Protein AF-A0A921S3H4-F1 (afdb_monomer)

Mean predicted aligned error: 17.16 Å

InterPro domains:
  IPR004827 Basic-leucine zipper domain [PF00170] (20-79)
  IPR004827 Basic-leucine zipper domain [PS00036] (25-39)
  IPR004827 Basic-leucine zipper domain [PS50217] (19-82)
  IPR004827 Basic-leucine zipper domain [SM00338] (17-81)
  IPR045314 G-box binding factor 1-like, bZIP domain, plant [cd14702] (22-73)
  IPR046347 Basic-leucine zipper domain superfamily [SSF57959] (21-75)

Secondary structure (DSSP, 8-state):
-PPP--SHHHHHHHHHHHHHHHHHHHHHHHHHHHHHHHHHHHHHHHHHHHHHHHHHHHHHHHHHHHHHHHHHHHHHHHHHHHHHHHHHHHHHHHHHHHHHHHHHHHHT----PPPPPHHHHHHHSSS----------------------------HHHHHHHSS--TTSSSSS---

Sequence (176 aa):
MVPPAGGQGARGAAVTTDEERRRNRMTSNRLSARKSRMKRQQHVDDLTAENERLRRENEAMRASVGDVLTQSRALEQENRVLAAHARQLCAALLLRNSQLRLLGDVAGVPLDVPGVPDHLVQLYGGVQMPVTPLSPSVTPLSPSPPPPPLQLQLPLEIQLMLLQPDVMDAVGMLEF

Radius of gyration: 44.97 Å; Cα contacts (8 Å, |Δi|>4): 31; chains: 1; bounding box: 101×36×132 Å

Organism: Sorghum bicolor (NCBI:txid4558)

Structure (mmCIF, N/CA/C/O backbone):
data_AF-A0A921S3H4-F1
#
_entry.id   AF-A0A921S3H4-F1
#
loop_
_atom_site.group_PDB
_atom_site.id
_atom_site.type_symbol
_atom_site.label_atom_id
_atom_site.label_alt_id
_atom_site.label_comp_id
_atom_site.label_asym_id
_atom_site.label_entity_id
_atom_site.label_seq_id
_atom_site.pdbx_PDB_ins_code
_atom_site.Cartn_x
_atom_site.Cartn_y
_atom_site.Cartn_z
_atom_site.occupancy
_atom_site.B_iso_or_equiv
_atom_site.auth_seq_id
_atom_site.auth_comp_id
_atom_site.auth_asym_id
_atom_site.auth_atom_id
_atom_site.pdbx_PDB_model_num
ATOM 1 N N . MET A 1 1 ? -73.793 1.830 78.948 1.00 45.62 1 MET A N 1
ATOM 2 C CA . MET A 1 1 ? -73.257 1.753 77.572 1.00 45.62 1 MET A CA 1
ATOM 3 C C . MET A 1 1 ? -71.798 2.188 77.643 1.00 45.62 1 MET A C 1
ATOM 5 O O . MET A 1 1 ? -71.546 3.331 77.992 1.00 45.62 1 MET A O 1
ATOM 9 N N . VAL A 1 2 ? -70.857 1.254 77.492 1.00 49.06 2 VAL A N 1
ATOM 10 C CA . VAL A 1 2 ? -69.404 1.475 77.649 1.00 49.06 2 VAL A CA 1
ATOM 11 C C . VAL A 1 2 ? -68.815 1.829 76.275 1.00 49.06 2 VAL A C 1
ATOM 13 O O . VAL A 1 2 ? -69.175 1.152 75.310 1.00 49.06 2 VAL A O 1
ATOM 16 N N . PRO A 1 3 ? -67.950 2.852 76.131 1.00 54.25 3 PRO A N 1
ATOM 17 C CA . PRO A 1 3 ? -67.295 3.127 74.855 1.00 54.25 3 PRO A CA 1
ATOM 18 C C . PRO A 1 3 ? -66.190 2.086 74.592 1.00 54.25 3 PRO A C 1
ATOM 20 O O . PRO A 1 3 ? -65.483 1.704 75.529 1.00 54.25 3 PRO A O 1
ATOM 23 N N . PRO A 1 4 ? -66.002 1.609 73.347 1.00 50.16 4 PRO A N 1
ATOM 24 C CA . PRO A 1 4 ? -64.954 0.646 73.056 1.00 50.16 4 PRO A CA 1
ATOM 25 C C . PRO A 1 4 ? -63.587 1.339 73.069 1.00 50.16 4 PRO A C 1
ATOM 27 O O . PRO A 1 4 ? -63.282 2.201 72.244 1.00 50.16 4 PRO A O 1
ATOM 30 N N . ALA A 1 5 ? -62.746 0.926 74.014 1.00 55.75 5 ALA A N 1
ATOM 31 C CA . ALA A 1 5 ? -61.309 1.130 73.964 1.00 55.75 5 ALA A CA 1
ATOM 32 C C . ALA A 1 5 ? -60.734 0.228 72.861 1.00 55.75 5 ALA A C 1
ATOM 34 O O . ALA A 1 5 ? -60.767 -0.994 72.979 1.00 55.75 5 ALA A O 1
ATOM 35 N N . GLY A 1 6 ? -60.244 0.806 71.762 1.00 52.88 6 GLY A N 1
ATOM 36 C CA . GLY A 1 6 ? -59.753 -0.016 70.650 1.00 52.88 6 GLY A CA 1
ATOM 37 C C . GLY A 1 6 ? -59.125 0.741 69.484 1.00 52.88 6 GLY A C 1
ATOM 38 O O . GLY A 1 6 ? -59.332 0.358 68.343 1.00 52.88 6 GLY A O 1
ATOM 39 N N . GLY A 1 7 ? -58.393 1.832 69.734 1.00 49.31 7 GLY A N 1
ATOM 40 C CA . GLY A 1 7 ? -57.757 2.626 68.665 1.00 49.31 7 GLY A CA 1
ATOM 41 C C . GLY A 1 7 ? -56.226 2.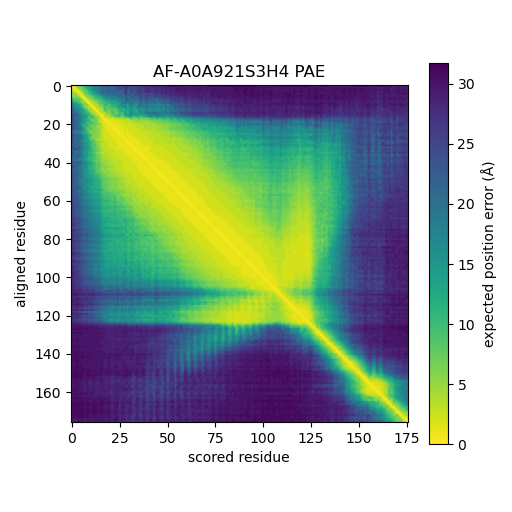573 68.620 1.00 49.31 7 GLY A C 1
ATOM 42 O O . GLY A 1 7 ? -55.623 3.016 67.645 1.00 49.31 7 GLY A O 1
ATOM 43 N N . GLN A 1 8 ? -55.570 2.063 69.667 1.00 53.16 8 GLN A N 1
ATOM 44 C CA . GLN A 1 8 ? -54.121 2.241 69.836 1.00 53.16 8 GLN A CA 1
ATOM 45 C C . GLN A 1 8 ? -53.279 1.155 69.140 1.00 53.16 8 GLN A C 1
ATOM 47 O O . GLN A 1 8 ? -52.222 1.464 68.595 1.00 53.16 8 GLN A O 1
ATOM 52 N N . GLY A 1 9 ? -53.768 -0.091 69.068 1.00 52.94 9 GLY A N 1
ATOM 53 C CA . GLY A 1 9 ? -53.032 -1.218 68.470 1.00 52.94 9 GLY A CA 1
ATOM 54 C C . GLY A 1 9 ? -52.890 -1.152 66.943 1.00 52.94 9 GLY A C 1
ATOM 55 O O . GLY A 1 9 ? -51.826 -1.454 66.409 1.00 52.94 9 GLY A O 1
ATOM 56 N N . ALA A 1 10 ? -53.920 -0.684 66.230 1.00 53.88 10 ALA A N 1
ATOM 57 C CA . ALA A 1 10 ? -53.893 -0.573 64.766 1.00 53.88 10 ALA A CA 1
ATOM 58 C C . ALA A 1 10 ? -52.967 0.554 64.269 1.00 53.88 10 ALA A C 1
ATOM 60 O O . ALA A 1 10 ? -52.336 0.438 63.222 1.00 53.88 10 ALA A O 1
ATOM 61 N N . ARG A 1 11 ? -52.853 1.639 65.046 1.00 54.34 11 ARG A N 1
ATOM 62 C CA . ARG A 1 11 ? -52.033 2.811 64.714 1.00 54.34 11 ARG A CA 1
ATOM 63 C C . ARG A 1 11 ? -50.537 2.533 64.906 1.00 54.34 11 ARG A C 1
ATOM 65 O O . ARG A 1 11 ? -49.740 2.941 64.071 1.00 54.34 11 ARG A O 1
ATOM 72 N N . GLY A 1 12 ? -50.170 1.789 65.954 1.00 56.47 12 GLY A N 1
ATOM 73 C CA . GLY A 1 12 ? -48.799 1.314 66.175 1.00 56.47 12 GLY A CA 1
ATOM 74 C C . GLY A 1 12 ? -48.348 0.277 65.140 1.00 56.47 12 GLY A C 1
ATOM 75 O O . GLY A 1 12 ? -47.239 0.380 64.629 1.00 56.47 12 GLY A O 1
ATOM 76 N N . ALA A 1 13 ? -49.226 -0.661 64.763 1.00 58.97 13 ALA A N 1
ATOM 77 C CA . ALA A 1 13 ? -48.942 -1.656 63.725 1.00 58.97 13 ALA A CA 1
ATOM 78 C C . ALA A 1 13 ? -48.794 -1.043 62.317 1.00 58.97 13 ALA A C 1
ATOM 80 O O . ALA A 1 13 ? -47.950 -1.478 61.541 1.00 58.97 13 ALA A O 1
ATOM 81 N N . ALA A 1 14 ? -49.569 -0.007 61.979 1.00 61.25 14 ALA A N 1
ATOM 82 C CA . ALA A 1 14 ? -49.410 0.702 60.707 1.00 61.25 14 ALA A CA 1
ATOM 83 C C . ALA A 1 14 ? -48.058 1.443 60.624 1.00 61.25 14 ALA A C 1
ATOM 85 O O . ALA A 1 14 ? -47.346 1.318 59.628 1.00 61.25 14 ALA A O 1
ATOM 86 N N . VAL A 1 15 ? -47.654 2.136 61.696 1.00 62.78 15 VAL A N 1
ATOM 87 C CA . VAL A 1 15 ? -46.375 2.869 61.756 1.00 62.78 15 VAL A CA 1
ATOM 88 C C . VAL A 1 15 ? -45.168 1.926 61.660 1.00 62.78 15 VAL A C 1
ATOM 90 O O . VAL A 1 15 ? -44.232 2.217 60.915 1.00 62.78 15 VAL A O 1
ATOM 93 N N . THR A 1 16 ? -45.194 0.762 62.320 1.00 66.56 16 THR A N 1
ATOM 94 C CA . THR A 1 16 ? -44.104 -0.225 62.206 1.00 66.56 16 THR A CA 1
ATOM 95 C C . THR A 1 16 ? -43.994 -0.810 60.796 1.00 66.56 16 THR A C 1
ATOM 97 O O . THR A 1 16 ? -42.882 -0.977 60.293 1.00 66.56 16 THR A O 1
ATOM 100 N N . THR A 1 17 ? -45.119 -1.041 60.108 1.00 81.38 17 THR A N 1
ATOM 101 C CA . THR A 1 17 ? -45.107 -1.518 58.712 1.00 81.38 17 THR A CA 1
ATOM 102 C C . THR A 1 17 ? -44.593 -0.473 57.719 1.00 81.38 17 THR A C 1
ATOM 104 O O . THR A 1 17 ? -43.917 -0.824 56.748 1.00 81.38 17 THR A O 1
ATOM 107 N N . ASP A 1 18 ? -44.852 0.815 57.961 1.00 87.75 18 ASP A N 1
ATOM 108 C CA . ASP A 1 18 ? -44.341 1.904 57.125 1.00 87.75 18 ASP A CA 1
ATOM 109 C C . ASP A 1 18 ? -42.836 2.124 57.321 1.00 87.75 18 ASP A C 1
ATOM 111 O O . ASP A 1 18 ? -42.102 2.335 56.347 1.00 87.75 18 ASP A O 1
ATOM 115 N N . GLU A 1 19 ? -42.340 2.008 58.554 1.00 90.44 19 GLU A N 1
ATOM 116 C CA . GLU A 1 19 ? -40.904 2.025 58.839 1.00 90.44 19 GLU A CA 1
ATOM 117 C C . GLU A 1 19 ? -40.174 0.852 58.179 1.00 90.44 19 GLU A C 1
ATOM 119 O O . GLU A 1 19 ? -39.117 1.036 57.569 1.00 90.44 19 GLU A O 1
ATOM 124 N N . GLU A 1 20 ? -40.744 -0.349 58.242 1.00 91.44 20 GLU A N 1
ATOM 125 C CA . GLU A 1 20 ? -40.181 -1.542 57.615 1.00 91.44 20 GLU A CA 1
ATOM 126 C C . GLU A 1 20 ? -40.182 -1.431 56.083 1.00 91.44 20 GLU A C 1
ATOM 128 O O . GLU A 1 20 ? -39.168 -1.692 55.426 1.00 91.44 20 GLU A O 1
ATOM 133 N N . ARG A 1 21 ? -41.267 -0.908 55.498 1.00 92.69 21 ARG A N 1
ATOM 134 C CA . ARG A 1 21 ? -41.337 -0.584 54.067 1.00 92.69 21 ARG A CA 1
ATOM 135 C C . ARG A 1 21 ? -40.287 0.456 53.675 1.00 92.69 21 ARG A C 1
ATOM 137 O O . ARG A 1 21 ? -39.650 0.317 52.628 1.00 92.69 21 ARG A O 1
ATOM 144 N N . ARG A 1 22 ? -40.067 1.488 54.497 1.00 93.94 22 ARG A N 1
ATOM 145 C CA . ARG A 1 22 ? -39.027 2.503 54.269 1.00 93.94 22 ARG A CA 1
ATOM 146 C C . ARG A 1 22 ? -37.628 1.888 54.314 1.00 93.94 22 ARG A C 1
ATOM 148 O O . ARG A 1 22 ? -36.841 2.156 53.403 1.00 93.94 22 ARG A O 1
ATOM 155 N N . ARG A 1 23 ? -37.331 1.034 55.300 1.00 93.50 23 ARG A N 1
ATOM 156 C CA . ARG A 1 23 ? -36.054 0.299 55.381 1.00 93.50 23 ARG A CA 1
ATOM 157 C C . ARG A 1 23 ? -35.840 -0.571 54.140 1.00 93.50 23 ARG A C 1
ATOM 159 O O . ARG A 1 23 ? -34.787 -0.470 53.513 1.00 93.50 23 ARG A O 1
ATOM 166 N N . ASN A 1 24 ? -36.855 -1.321 53.711 1.00 94.94 24 ASN A N 1
ATOM 167 C CA . ASN A 1 24 ? -36.789 -2.152 52.503 1.00 94.94 24 ASN A CA 1
ATOM 168 C C . ASN A 1 24 ? -36.583 -1.332 51.218 1.00 94.94 24 ASN A C 1
ATOM 170 O O . ASN A 1 24 ? -35.833 -1.734 50.327 1.00 94.94 24 ASN A O 1
ATOM 174 N N . ARG A 1 25 ? -37.191 -0.143 51.110 1.00 94.88 25 ARG A N 1
ATOM 175 C CA . ARG A 1 25 ? -36.935 0.771 49.984 1.00 94.88 25 ARG A CA 1
ATOM 176 C C . ARG A 1 25 ? -35.503 1.295 49.989 1.00 94.88 25 ARG A C 1
ATOM 178 O O . ARG A 1 25 ? -34.900 1.362 48.923 1.00 94.88 25 ARG A O 1
ATOM 185 N N . MET A 1 26 ? -34.946 1.636 51.151 1.00 96.62 26 MET A N 1
ATOM 186 C CA . MET A 1 26 ? -33.553 2.087 51.252 1.00 96.62 26 MET A CA 1
ATOM 187 C C . MET A 1 26 ? -32.570 0.988 50.847 1.00 96.62 26 MET A C 1
ATOM 189 O O . MET A 1 26 ? -31.653 1.253 50.072 1.00 96.62 26 MET A O 1
ATOM 193 N N . THR A 1 27 ? -32.767 -0.249 51.310 1.00 95.94 27 THR A N 1
ATOM 194 C CA . THR A 1 27 ? -31.888 -1.372 50.950 1.00 95.94 27 THR A CA 1
ATOM 195 C C . THR A 1 27 ? -31.999 -1.721 49.465 1.00 95.94 27 THR A C 1
ATOM 197 O O . THR A 1 27 ? -30.971 -1.854 48.796 1.00 95.94 27 THR A O 1
ATOM 200 N N . SER A 1 28 ? -33.219 -1.781 48.921 1.00 97.19 28 SER A N 1
ATOM 201 C CA . SER A 1 28 ? -33.466 -2.042 47.497 1.00 97.19 28 SER A CA 1
ATOM 202 C C . SER A 1 28 ? -32.922 -0.934 46.589 1.00 97.19 28 SER A C 1
ATOM 204 O O . SER A 1 28 ? -32.258 -1.219 45.589 1.00 97.19 28 SER A O 1
ATOM 206 N N . ASN A 1 29 ? -33.114 0.339 46.951 1.00 97.88 29 ASN A N 1
ATOM 207 C CA . ASN A 1 29 ? -32.573 1.467 46.192 1.00 97.88 29 ASN A CA 1
ATOM 208 C C . ASN A 1 29 ? -31.040 1.488 46.257 1.00 97.88 29 ASN A C 1
ATOM 210 O O . ASN A 1 29 ? -30.394 1.632 45.223 1.00 97.88 29 ASN A O 1
ATOM 214 N N . ARG A 1 30 ? -30.446 1.215 47.427 1.00 97.38 30 ARG A N 1
ATOM 215 C CA . ARG A 1 30 ? -28.988 1.087 47.576 1.00 97.38 30 ARG A CA 1
ATOM 216 C C . ARG A 1 30 ? -28.420 -0.002 46.666 1.00 97.38 30 ARG A C 1
ATOM 218 O O . ARG A 1 30 ? -27.436 0.232 45.965 1.00 97.38 30 ARG A O 1
ATOM 225 N N . LEU A 1 31 ? -29.046 -1.179 46.649 1.00 97.88 31 LEU A N 1
ATOM 226 C CA . LEU A 1 31 ? -28.662 -2.284 45.765 1.00 97.88 31 LEU A CA 1
ATOM 227 C C . LEU A 1 31 ? -28.826 -1.909 44.287 1.00 97.88 31 LEU A C 1
ATOM 229 O O . LEU A 1 31 ? -27.923 -2.158 43.489 1.00 97.88 31 LEU A O 1
ATOM 233 N N . SER A 1 32 ? -29.934 -1.262 43.929 1.00 97.12 32 SER A N 1
ATOM 234 C CA . SER A 1 32 ? -30.228 -0.846 42.553 1.00 97.12 32 SER A CA 1
ATOM 235 C C . SER A 1 32 ? -29.268 0.237 42.055 1.00 97.12 32 SER A C 1
ATOM 237 O O . SER A 1 32 ? -28.758 0.137 40.941 1.00 97.12 32 SER A O 1
ATOM 239 N N . ALA A 1 33 ? -28.942 1.225 42.891 1.00 98.06 33 ALA A N 1
ATOM 240 C CA . ALA A 1 33 ? -27.951 2.254 42.598 1.00 98.06 33 ALA A CA 1
ATOM 241 C C . ALA A 1 33 ? -26.562 1.637 42.399 1.00 98.06 33 ALA A C 1
ATOM 243 O O . ALA A 1 33 ? -25.890 1.952 41.416 1.00 98.06 33 ALA A O 1
ATOM 244 N N . ARG A 1 34 ? -26.153 0.695 43.266 1.00 98.00 34 ARG A N 1
ATOM 245 C CA . ARG A 1 34 ? -24.901 -0.058 43.089 1.00 98.00 34 ARG A CA 1
ATOM 246 C C . ARG A 1 34 ? -24.904 -0.832 41.770 1.00 98.00 34 ARG A C 1
ATOM 248 O O . ARG A 1 34 ? -23.954 -0.709 41.006 1.00 98.00 34 ARG A O 1
ATOM 255 N N . LYS A 1 35 ? -25.972 -1.578 41.467 1.00 98.38 35 LYS A N 1
ATOM 256 C CA . LYS A 1 35 ? -26.104 -2.342 40.214 1.00 98.38 35 LYS A CA 1
ATOM 257 C C . LYS A 1 35 ? -26.044 -1.433 38.986 1.00 98.38 35 LYS A C 1
ATOM 259 O O . LYS A 1 35 ? -25.375 -1.764 38.014 1.00 98.38 35 LYS A O 1
ATOM 264 N N . SER A 1 36 ? -26.693 -0.270 39.040 1.00 98.38 36 SER A N 1
ATOM 265 C CA . SER A 1 36 ? -26.642 0.713 37.958 1.00 98.38 36 SER A CA 1
ATOM 266 C C . SER A 1 36 ? -25.242 1.296 37.773 1.00 98.38 36 SER A C 1
ATOM 268 O O . SER A 1 36 ? -24.823 1.465 36.630 1.00 98.38 36 SER A O 1
ATOM 270 N N . ARG A 1 37 ? -24.520 1.601 38.861 1.00 98.25 37 ARG A N 1
ATOM 271 C CA . ARG A 1 37 ? -23.126 2.073 38.796 1.00 98.25 37 ARG A CA 1
ATOM 272 C C . ARG A 1 37 ? -22.219 1.006 38.190 1.00 98.25 37 ARG A C 1
ATOM 274 O O . ARG A 1 37 ? -21.506 1.311 37.246 1.00 98.25 37 ARG A O 1
ATOM 281 N N . MET A 1 38 ? -22.331 -0.244 38.646 1.00 98.31 38 MET A N 1
ATOM 282 C CA . MET A 1 38 ? -21.570 -1.368 38.087 1.00 98.31 38 MET A CA 1
ATOM 283 C C . MET A 1 38 ? -21.852 -1.571 36.596 1.00 98.31 38 MET A C 1
ATOM 285 O O . MET A 1 38 ? -20.918 -1.733 35.825 1.00 98.31 38 MET A O 1
ATOM 289 N N . LYS A 1 39 ? -23.120 -1.505 36.163 1.00 98.38 39 LYS A N 1
ATOM 290 C CA . LYS A 1 39 ? -23.472 -1.640 34.739 1.00 98.38 39 LYS A CA 1
ATOM 291 C C . LYS A 1 39 ? -22.863 -0.523 33.883 1.00 98.38 39 LYS A C 1
ATOM 293 O O . LYS A 1 39 ? -22.427 -0.788 32.770 1.00 98.38 39 LYS A O 1
ATOM 298 N N . ARG A 1 40 ? -22.843 0.717 34.388 1.00 98.31 40 ARG A N 1
ATOM 299 C CA . ARG A 1 40 ? -22.191 1.841 33.696 1.00 98.31 40 ARG A CA 1
ATOM 300 C C . ARG A 1 40 ? -20.676 1.670 33.652 1.00 98.31 40 ARG A C 1
ATOM 302 O O . ARG A 1 40 ? -20.109 1.904 32.597 1.00 98.31 40 ARG A O 1
ATOM 309 N N . GLN A 1 41 ? -20.057 1.240 34.752 1.00 97.94 41 GLN A N 1
ATOM 310 C CA . GLN A 1 41 ? -18.618 0.981 34.791 1.00 97.94 41 GLN A CA 1
ATOM 311 C C . GLN A 1 41 ? -18.232 -0.099 33.780 1.00 97.94 41 GLN A C 1
ATOM 313 O O . GLN A 1 41 ? -17.383 0.157 32.942 1.00 97.94 41 GLN A O 1
ATOM 318 N N . GLN A 1 42 ? -18.948 -1.229 33.768 1.00 98.31 42 GLN A N 1
ATOM 319 C CA . GLN A 1 42 ? -18.716 -2.297 32.796 1.00 98.31 42 GLN A CA 1
ATOM 320 C C . GLN A 1 42 ? -18.800 -1.779 31.358 1.00 98.31 42 GLN A C 1
ATOM 322 O O . GLN A 1 42 ? -17.934 -2.069 30.551 1.00 98.31 42 GLN A O 1
ATOM 327 N N . HIS A 1 43 ? -19.808 -0.960 31.043 1.00 98.38 43 HIS A N 1
ATOM 328 C CA . HIS A 1 43 ? -19.936 -0.397 29.702 1.00 98.38 43 HIS A CA 1
ATOM 329 C C . HIS A 1 43 ? -18.758 0.515 29.322 1.00 98.38 43 HIS A C 1
ATOM 331 O O . HIS A 1 43 ? -18.299 0.477 28.185 1.00 98.38 43 HIS A O 1
ATOM 337 N N . VAL A 1 44 ? -18.263 1.326 30.262 1.00 98.50 44 VAL A N 1
ATOM 338 C CA . VAL A 1 44 ? -17.074 2.166 30.046 1.00 98.50 44 VAL A CA 1
ATOM 339 C C . VA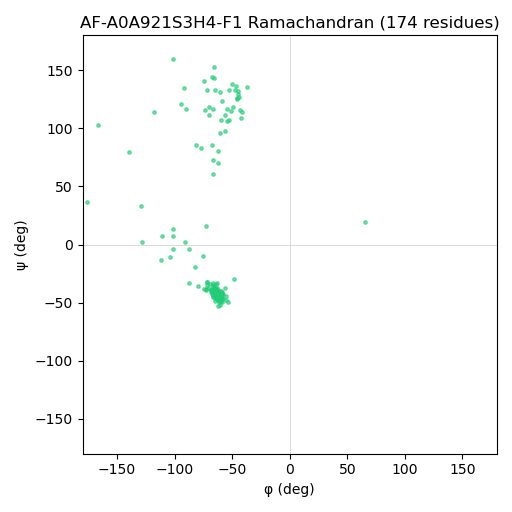L A 1 44 ? -15.824 1.304 29.860 1.00 98.50 44 VAL A C 1
ATOM 341 O O . VAL A 1 44 ? -15.027 1.585 28.966 1.00 98.50 44 VAL A O 1
ATOM 344 N N . ASP A 1 45 ? -15.671 0.244 30.651 1.00 98.31 45 ASP A N 1
ATOM 345 C CA . ASP A 1 45 ? -14.550 -0.692 30.546 1.00 98.31 45 ASP A CA 1
ATOM 346 C C . ASP A 1 45 ? -14.572 -1.415 29.187 1.00 98.31 45 ASP A C 1
ATOM 348 O O . ASP A 1 45 ? -13.551 -1.461 28.500 1.00 98.31 45 ASP A O 1
ATOM 352 N N . ASP A 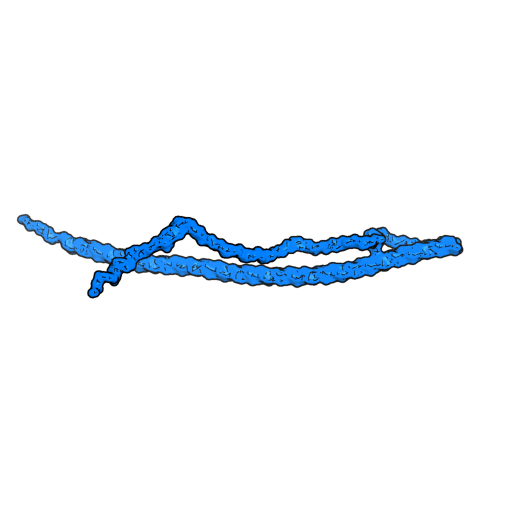1 46 ? -15.746 -1.881 28.748 1.00 98.44 46 ASP A N 1
ATOM 353 C CA . ASP A 1 46 ? -15.946 -2.531 27.448 1.00 98.44 46 ASP A CA 1
ATOM 354 C C . ASP A 1 46 ? -15.596 -1.579 26.288 1.00 98.44 46 ASP A C 1
ATOM 356 O O . ASP A 1 46 ? -14.873 -1.952 25.363 1.00 98.44 46 ASP A O 1
ATOM 360 N N . LEU A 1 47 ? -16.058 -0.322 26.348 1.00 98.56 47 LEU A N 1
ATOM 361 C CA . LEU A 1 47 ? -15.723 0.700 25.349 1.00 98.56 47 LEU A CA 1
ATOM 362 C C . LEU A 1 47 ? -14.226 1.028 25.334 1.00 98.56 47 LEU A C 1
ATOM 364 O O . LEU A 1 47 ? -13.658 1.255 24.266 1.00 98.56 47 LEU A O 1
ATOM 368 N N . THR A 1 48 ? -13.581 1.049 26.500 1.00 98.25 48 THR A N 1
ATOM 369 C CA . THR A 1 48 ? -12.139 1.298 26.619 1.00 98.25 48 THR A CA 1
ATOM 370 C C . THR A 1 48 ? -11.344 0.149 26.002 1.00 98.25 48 THR A C 1
ATOM 372 O O . THR A 1 48 ? -10.433 0.388 25.212 1.00 98.25 48 THR A O 1
ATOM 375 N N . ALA A 1 49 ? -11.726 -1.097 26.290 1.00 98.44 49 ALA A N 1
ATOM 376 C CA . ALA A 1 49 ? -11.105 -2.282 25.708 1.00 98.44 49 ALA A CA 1
ATOM 377 C C . ALA A 1 49 ? -11.238 -2.307 24.177 1.00 98.44 49 ALA A C 1
ATOM 379 O O . ALA A 1 49 ? -10.268 -2.601 23.473 1.00 98.44 49 ALA A O 1
ATOM 380 N N . GLU A 1 50 ? -12.413 -1.945 23.657 1.00 98.38 50 GLU A N 1
ATOM 381 C CA . GLU A 1 50 ? -12.645 -1.852 22.216 1.00 98.38 50 GLU A CA 1
ATOM 382 C C . GLU A 1 50 ? -11.831 -0.719 21.578 1.00 98.38 50 GLU A C 1
ATOM 384 O O . GLU A 1 50 ? -11.237 -0.906 20.517 1.00 98.38 50 GLU A O 1
ATOM 389 N N . ASN A 1 51 ? -11.722 0.435 22.240 1.00 98.44 51 ASN A N 1
ATOM 390 C CA . ASN A 1 51 ? -10.883 1.530 21.762 1.00 98.44 51 ASN A CA 1
ATOM 391 C C . ASN A 1 51 ? -9.410 1.111 21.653 1.00 98.44 51 ASN A C 1
ATOM 393 O O . ASN A 1 51 ? -8.778 1.344 20.625 1.00 98.44 51 ASN A O 1
ATOM 397 N N . GLU A 1 52 ? -8.885 0.428 22.670 1.00 98.31 52 GLU A N 1
ATOM 398 C CA . GLU A 1 52 ? -7.514 -0.085 22.670 1.00 98.31 52 GLU A CA 1
ATOM 399 C C . GLU A 1 52 ? -7.295 -1.185 21.623 1.00 98.31 52 GLU A C 1
ATOM 401 O O . GLU A 1 52 ? -6.221 -1.272 21.022 1.00 98.31 52 GLU A O 1
ATOM 406 N N . ARG A 1 53 ? -8.302 -2.028 21.357 1.00 98.50 53 ARG A N 1
ATOM 407 C CA . ARG A 1 53 ? -8.257 -2.997 20.250 1.00 98.50 53 ARG A CA 1
ATOM 408 C C . ARG A 1 53 ? -8.151 -2.283 18.904 1.00 98.50 53 ARG A C 1
ATOM 410 O O . ARG A 1 53 ? -7.223 -2.552 18.145 1.00 98.50 53 ARG A O 1
ATOM 417 N N . LEU A 1 54 ? -9.050 -1.335 18.644 1.00 98.38 54 LEU A N 1
ATOM 418 C CA . LEU A 1 54 ? -9.079 -0.573 17.396 1.00 98.38 54 LEU A CA 1
ATOM 419 C C . LEU A 1 54 ? -7.822 0.284 17.202 1.00 98.38 54 LEU A C 1
ATOM 421 O O . LEU A 1 54 ? -7.370 0.451 16.069 1.00 98.38 54 LEU A O 1
ATOM 425 N N . ARG A 1 55 ? -7.232 0.823 18.275 1.00 98.38 55 ARG A N 1
ATOM 426 C CA . ARG A 1 55 ? -5.944 1.536 18.215 1.00 98.38 55 ARG A CA 1
ATOM 427 C C . ARG A 1 55 ? -4.825 0.629 17.721 1.00 98.38 55 ARG A C 1
ATOM 429 O O . ARG A 1 55 ? -4.178 0.967 16.734 1.00 98.38 55 ARG A O 1
ATOM 436 N N . ARG A 1 56 ? -4.667 -0.545 18.337 1.00 98.25 56 ARG A N 1
ATOM 437 C CA . ARG A 1 56 ? -3.658 -1.537 17.933 1.00 98.25 56 ARG A CA 1
ATOM 438 C C . ARG A 1 56 ? -3.856 -2.008 16.494 1.00 98.25 56 ARG A C 1
ATOM 440 O O . ARG A 1 56 ? -2.889 -2.115 15.747 1.00 98.25 56 ARG A O 1
ATOM 447 N N . GLU A 1 57 ? -5.100 -2.245 16.082 1.00 98.19 57 GLU A N 1
ATOM 448 C CA . GLU A 1 57 ? -5.417 -2.617 14.697 1.00 98.19 57 GLU A CA 1
ATOM 449 C C . GLU A 1 57 ? -5.066 -1.502 13.708 1.00 98.19 57 GLU A C 1
ATOM 451 O O . GLU A 1 57 ? -4.455 -1.766 12.673 1.00 98.19 57 GLU A O 1
ATOM 456 N N . ASN A 1 58 ? -5.376 -0.245 14.034 1.00 98.06 58 ASN A N 1
ATOM 457 C CA . ASN A 1 58 ? -4.988 0.896 13.206 1.00 98.06 58 ASN A CA 1
ATOM 458 C C . ASN A 1 58 ? -3.470 1.061 13.099 1.00 98.06 58 ASN A C 1
ATOM 460 O O . ASN A 1 58 ? -2.965 1.363 12.019 1.00 98.06 58 ASN A O 1
ATOM 464 N N . GLU A 1 59 ? -2.734 0.875 14.192 1.00 97.31 59 GLU A N 1
ATOM 465 C CA . GLU A 1 59 ? -1.271 0.929 14.185 1.00 97.31 59 GLU A CA 1
ATOM 466 C C . GLU A 1 59 ? -0.669 -0.186 13.325 1.00 97.31 59 GLU A C 1
ATOM 468 O O . GLU A 1 59 ? 0.179 0.092 12.478 1.00 97.31 59 GLU A O 1
ATOM 473 N N . ALA A 1 60 ? -1.168 -1.417 13.459 1.00 97.56 60 ALA A N 1
ATOM 474 C CA . ALA A 1 60 ? -0.739 -2.544 12.635 1.00 97.56 60 ALA A CA 1
ATOM 475 C C . ALA A 1 60 ? -1.029 -2.313 11.140 1.00 97.56 60 ALA A C 1
ATOM 477 O O . ALA A 1 60 ? -0.159 -2.535 10.297 1.00 97.56 60 ALA A O 1
ATOM 478 N N . MET A 1 61 ? -2.220 -1.804 10.802 1.00 97.12 61 MET A N 1
ATOM 479 C CA . MET A 1 61 ? -2.567 -1.449 9.421 1.00 97.12 61 MET A CA 1
ATOM 480 C C . MET A 1 61 ? -1.658 -0.346 8.871 1.00 97.12 61 MET A C 1
ATOM 482 O O . MET A 1 61 ? -1.185 -0.449 7.741 1.00 97.12 61 MET A O 1
ATOM 486 N N . ARG A 1 62 ? -1.368 0.695 9.661 1.00 96.69 62 ARG A N 1
ATOM 487 C CA . ARG A 1 62 ? -0.455 1.777 9.255 1.00 96.69 62 ARG A CA 1
ATOM 488 C C . ARG A 1 62 ? 0.959 1.271 8.998 1.00 96.69 62 ARG A C 1
ATOM 490 O O . ARG A 1 62 ? 1.557 1.684 8.009 1.00 96.69 62 ARG A O 1
ATOM 497 N N . ALA A 1 63 ? 1.471 0.385 9.851 1.00 95.62 63 ALA A N 1
ATOM 498 C CA . ALA A 1 63 ? 2.778 -0.235 9.657 1.00 95.62 63 ALA A CA 1
ATOM 499 C C . ALA A 1 63 ? 2.813 -1.041 8.349 1.00 95.62 63 ALA A C 1
ATOM 501 O O . ALA A 1 63 ? 3.664 -0.791 7.502 1.00 95.62 63 ALA A O 1
ATOM 502 N N . SER A 1 64 ? 1.813 -1.901 8.125 1.00 96.75 64 SER A N 1
ATOM 503 C CA . SER A 1 64 ? 1.705 -2.698 6.896 1.00 96.75 64 SER A CA 1
ATOM 504 C C . SER A 1 64 ? 1.619 -1.835 5.632 1.00 96.75 64 SER A C 1
ATOM 506 O O . SER A 1 64 ? 2.297 -2.117 4.645 1.00 96.75 64 SER A O 1
ATOM 508 N N . VAL A 1 65 ? 0.839 -0.748 5.656 1.00 96.25 65 VAL A N 1
ATOM 509 C CA . VAL A 1 65 ? 0.795 0.215 4.544 1.00 96.25 65 VAL A CA 1
ATOM 510 C C . VAL A 1 65 ? 2.160 0.872 4.341 1.00 96.25 65 VAL A C 1
ATOM 512 O O . VAL A 1 65 ? 2.603 1.000 3.203 1.00 96.25 65 VAL A O 1
ATOM 515 N N . GLY A 1 66 ? 2.844 1.262 5.419 1.00 94.94 66 GLY A N 1
ATOM 516 C CA . GLY A 1 66 ? 4.202 1.804 5.357 1.00 94.94 66 GLY A CA 1
ATOM 517 C C . GLY A 1 66 ? 5.174 0.857 4.652 1.00 94.94 66 GLY A C 1
ATOM 518 O O . GLY A 1 66 ? 5.868 1.276 3.724 1.00 94.94 66 GLY A O 1
ATOM 519 N N . ASP A 1 67 ? 5.157 -0.422 5.016 1.00 95.69 67 ASP A N 1
ATOM 520 C CA . ASP A 1 67 ? 6.011 -1.445 4.410 1.00 95.69 67 ASP A CA 1
ATOM 521 C C . ASP A 1 67 ? 5.726 -1.593 2.909 1.00 95.69 67 ASP A C 1
ATOM 523 O O . ASP A 1 67 ? 6.643 -1.499 2.088 1.00 95.69 67 ASP A O 1
ATOM 527 N N . VAL A 1 68 ? 4.452 -1.708 2.518 1.00 95.69 68 VAL A N 1
ATOM 528 C CA . VAL A 1 68 ? 4.051 -1.793 1.102 1.00 95.69 68 VAL A CA 1
ATOM 529 C C . VAL A 1 68 ? 4.483 -0.550 0.319 1.00 95.69 68 VAL A C 1
ATOM 531 O O . VAL A 1 68 ? 4.971 -0.665 -0.805 1.00 95.69 68 VAL A O 1
ATOM 534 N N . LEU A 1 69 ? 4.367 0.646 0.903 1.00 95.06 69 LEU A N 1
ATOM 535 C CA . LEU A 1 69 ? 4.815 1.884 0.260 1.00 95.06 69 LEU A CA 1
ATOM 536 C C . LEU A 1 69 ? 6.328 1.896 0.025 1.00 95.06 69 LEU A C 1
ATOM 538 O O . LEU A 1 69 ? 6.776 2.346 -1.031 1.00 95.06 69 LEU A O 1
ATOM 542 N N . THR A 1 70 ? 7.124 1.408 0.979 1.00 94.44 70 THR A N 1
ATOM 543 C CA . THR A 1 70 ? 8.581 1.319 0.797 1.00 94.44 70 THR A CA 1
ATOM 544 C C . THR A 1 70 ? 8.961 0.340 -0.311 1.00 94.44 70 THR A C 1
ATOM 546 O O . THR A 1 70 ? 9.769 0.686 -1.173 1.00 94.44 70 THR A O 1
ATOM 549 N N . GLN A 1 71 ? 8.316 -0.828 -0.359 1.00 94.88 71 GLN A N 1
ATOM 550 C CA . GLN A 1 71 ? 8.517 -1.816 -1.421 1.00 94.88 71 GLN A CA 1
ATOM 551 C C . GLN A 1 71 ? 8.093 -1.272 -2.790 1.00 94.88 71 GLN A C 1
ATOM 553 O O . GLN A 1 71 ? 8.836 -1.398 -3.760 1.00 94.88 71 GLN A O 1
ATOM 558 N N . SER A 1 72 ? 6.944 -0.595 -2.869 1.00 95.00 72 SER A N 1
ATOM 559 C CA . SER A 1 72 ? 6.468 0.030 -4.108 1.00 95.00 72 SER A CA 1
ATOM 560 C C . SER A 1 72 ? 7.457 1.069 -4.633 1.00 95.00 72 SER A C 1
ATOM 562 O O . SER A 1 72 ? 7.734 1.105 -5.827 1.00 95.00 72 SER A O 1
ATOM 564 N N . ARG A 1 73 ? 8.045 1.891 -3.753 1.00 93.44 73 ARG A N 1
ATOM 565 C CA . ARG A 1 73 ? 9.071 2.871 -4.147 1.00 93.44 73 ARG A CA 1
ATOM 566 C C . ARG A 1 73 ? 10.336 2.208 -4.689 1.00 93.44 73 ARG A C 1
ATOM 568 O O . ARG A 1 73 ? 10.901 2.712 -5.658 1.00 93.44 73 ARG A O 1
ATOM 575 N N . ALA A 1 74 ? 10.770 1.100 -4.089 1.00 93.62 74 ALA A N 1
ATOM 576 C CA . ALA A 1 74 ? 11.907 0.330 -4.590 1.00 93.62 74 ALA A CA 1
ATOM 577 C C . ALA A 1 74 ? 11.613 -0.243 -5.988 1.00 93.62 74 ALA A C 1
ATOM 579 O O . ALA A 1 74 ? 12.390 -0.026 -6.917 1.00 93.62 74 ALA A O 1
ATOM 580 N N . LEU A 1 75 ? 10.439 -0.855 -6.175 1.00 94.94 75 LEU A N 1
ATOM 581 C CA . LEU A 1 75 ? 9.999 -1.378 -7.473 1.00 94.94 75 LEU A CA 1
ATOM 582 C C . LEU A 1 75 ? 9.862 -0.279 -8.535 1.00 94.94 75 LEU A C 1
ATOM 584 O O . LEU A 1 75 ? 10.252 -0.476 -9.683 1.00 94.94 75 LEU A O 1
ATOM 588 N N . GLU A 1 76 ? 9.349 0.899 -8.174 1.00 92.56 76 GLU A N 1
ATOM 589 C CA . GLU A 1 76 ? 9.307 2.052 -9.078 1.00 92.56 76 GLU A CA 1
ATOM 590 C C . GLU A 1 76 ? 10.708 2.490 -9.512 1.00 92.56 76 GLU A C 1
ATOM 592 O O . GLU A 1 76 ? 10.918 2.834 -10.677 1.00 92.56 76 GLU A O 1
ATOM 597 N N . GLN A 1 77 ? 11.677 2.489 -8.595 1.00 92.88 77 GLN A N 1
ATOM 598 C CA . GLN A 1 77 ? 13.060 2.823 -8.915 1.00 92.88 77 GLN A CA 1
ATOM 599 C C . GLN A 1 77 ? 13.678 1.791 -9.863 1.00 92.88 77 GLN A C 1
ATOM 601 O O . GLN A 1 77 ? 14.283 2.176 -10.865 1.00 92.88 77 GLN A O 1
ATOM 606 N N . GLU A 1 78 ? 13.491 0.500 -9.597 1.00 94.88 78 GLU A N 1
ATOM 607 C CA . GLU A 1 78 ? 13.945 -0.576 -10.483 1.00 94.88 78 GLU A CA 1
ATOM 608 C C . GLU A 1 78 ? 13.304 -0.467 -11.870 1.00 94.88 78 GLU A C 1
ATOM 610 O O . GLU A 1 78 ? 13.997 -0.532 -12.886 1.00 94.88 78 GLU A O 1
ATOM 615 N N . ASN A 1 79 ? 11.998 -0.201 -11.931 1.00 94.19 79 ASN A N 1
ATOM 616 C CA . ASN A 1 79 ? 11.281 0.002 -13.186 1.00 94.19 79 ASN A CA 1
ATOM 617 C C . ASN A 1 79 ? 11.854 1.190 -13.975 1.00 94.19 79 ASN A C 1
ATOM 619 O O . ASN A 1 79 ? 12.094 1.074 -15.176 1.00 94.19 79 ASN A O 1
ATOM 623 N N . ARG A 1 80 ? 12.179 2.308 -13.307 1.00 90.62 80 ARG A N 1
ATOM 624 C CA . ARG A 1 80 ? 12.851 3.454 -13.948 1.00 90.62 80 ARG A CA 1
ATOM 625 C C . ARG A 1 80 ? 14.197 3.071 -14.558 1.00 90.62 80 ARG A C 1
ATOM 627 O O . ARG A 1 80 ? 14.488 3.503 -15.674 1.00 90.62 80 ARG A O 1
ATOM 634 N N . VAL A 1 81 ? 14.998 2.268 -13.857 1.00 94.44 81 VAL A N 1
ATOM 635 C CA . VAL A 1 81 ? 16.290 1.776 -14.364 1.00 94.44 81 VAL A CA 1
ATOM 636 C C . VAL A 1 81 ? 16.083 0.872 -15.581 1.00 94.44 81 VAL A C 1
ATOM 638 O O . VAL A 1 81 ? 16.694 1.101 -16.624 1.00 94.44 81 VAL A O 1
ATOM 641 N N . LEU A 1 82 ? 15.171 -0.100 -15.497 1.00 94.31 82 LEU A N 1
ATOM 642 C CA . LEU A 1 82 ? 14.852 -0.997 -16.611 1.00 94.31 82 LEU A CA 1
ATOM 643 C C . LEU A 1 82 ? 14.324 -0.234 -17.830 1.00 94.31 82 LEU A C 1
ATOM 645 O O . LEU A 1 82 ? 14.756 -0.490 -18.953 1.00 94.31 82 LEU A O 1
ATOM 649 N N . ALA A 1 83 ? 13.448 0.749 -17.622 1.00 91.75 83 ALA A N 1
ATOM 650 C CA . ALA A 1 83 ? 12.948 1.611 -18.684 1.00 91.75 83 ALA A CA 1
ATOM 651 C C . ALA A 1 83 ? 14.073 2.438 -19.324 1.00 91.75 83 ALA A C 1
ATOM 653 O O . ALA A 1 83 ? 14.091 2.609 -20.542 1.00 91.75 83 ALA A O 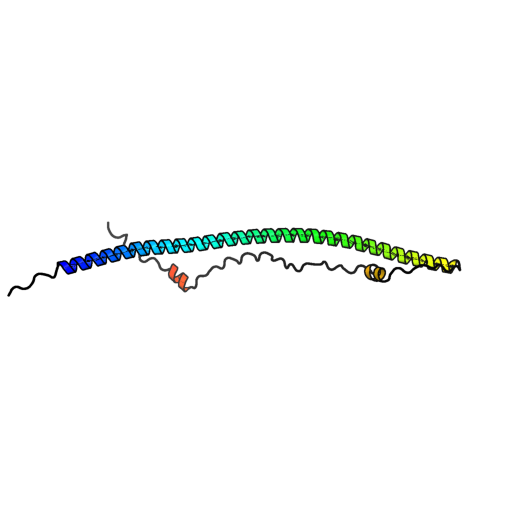1
ATOM 654 N N . ALA A 1 84 ? 15.034 2.933 -18.537 1.00 92.06 84 ALA A N 1
ATOM 655 C CA . ALA A 1 84 ? 16.204 3.625 -19.071 1.00 92.06 84 ALA A CA 1
ATOM 656 C C . ALA A 1 84 ? 17.062 2.701 -19.951 1.00 92.06 84 ALA A C 1
ATOM 658 O O . ALA A 1 84 ? 17.409 3.088 -21.067 1.00 92.06 84 ALA A O 1
ATOM 659 N N . HIS A 1 85 ? 17.329 1.470 -19.504 1.00 94.12 85 HIS A N 1
ATOM 660 C CA . HIS A 1 85 ? 18.050 0.475 -20.304 1.00 94.12 85 HIS A CA 1
ATOM 661 C C . HIS A 1 85 ? 17.296 0.109 -21.590 1.00 94.12 85 HIS A C 1
ATOM 663 O O . HIS A 1 85 ? 17.890 0.079 -22.666 1.00 94.12 85 HIS A O 1
ATOM 669 N N . ALA A 1 86 ? 15.981 -0.110 -21.514 1.00 94.19 86 ALA A N 1
ATOM 670 C CA . ALA A 1 86 ? 15.154 -0.408 -22.682 1.00 94.19 86 ALA A CA 1
ATOM 671 C C . ALA A 1 86 ? 15.212 0.717 -23.730 1.00 94.19 86 ALA A C 1
ATOM 673 O O . ALA A 1 86 ? 15.371 0.443 -24.920 1.00 94.19 86 ALA A O 1
ATOM 674 N N . ARG A 1 87 ? 15.184 1.986 -23.295 1.00 93.38 87 ARG A N 1
ATOM 675 C CA . ARG A 1 87 ? 15.380 3.152 -24.177 1.00 93.38 87 ARG A CA 1
ATOM 676 C C . ARG A 1 87 ? 16.753 3.163 -24.841 1.00 93.38 87 ARG A C 1
ATOM 678 O O . ARG A 1 87 ? 16.839 3.380 -26.046 1.00 93.38 87 ARG A O 1
ATOM 685 N N . GLN A 1 88 ? 17.819 2.900 -24.083 1.00 93.88 88 GLN A N 1
ATOM 686 C CA . GLN A 1 88 ? 19.178 2.833 -24.633 1.00 93.88 88 GLN A CA 1
ATOM 687 C C . GLN A 1 88 ? 19.295 1.752 -25.712 1.00 93.88 88 GLN A C 1
ATOM 689 O O . GLN A 1 88 ? 19.839 2.008 -26.785 1.00 93.88 88 GLN A O 1
ATOM 694 N N . LEU A 1 89 ? 18.742 0.565 -25.455 1.00 94.19 89 LEU A N 1
ATOM 695 C CA . LEU A 1 89 ? 18.736 -0.535 -26.417 1.00 94.19 89 LEU A CA 1
ATOM 696 C C . LEU A 1 89 ? 17.898 -0.204 -27.657 1.00 94.19 89 LEU A C 1
ATOM 698 O O . LEU A 1 89 ? 18.352 -0.440 -28.775 1.00 94.19 89 LEU A O 1
ATOM 702 N N . CYS A 1 90 ? 16.714 0.390 -27.484 1.00 94.25 90 CYS A N 1
ATOM 703 C CA . CYS A 1 90 ? 15.869 0.822 -28.597 1.00 94.25 90 CYS A CA 1
ATOM 704 C C . CYS A 1 90 ? 16.594 1.842 -29.487 1.00 94.25 90 CYS A C 1
ATOM 706 O O . CYS A 1 90 ? 16.628 1.689 -30.709 1.00 94.25 90 CYS A O 1
ATOM 708 N N . ALA A 1 91 ? 17.237 2.846 -28.884 1.00 92.56 91 ALA A N 1
ATOM 709 C CA . ALA A 1 91 ? 18.025 3.838 -29.608 1.00 92.56 91 ALA A CA 1
ATOM 710 C C . ALA A 1 91 ? 19.211 3.202 -30.352 1.00 92.56 91 ALA A C 1
ATOM 712 O O . ALA A 1 91 ? 19.450 3.518 -31.518 1.00 92.56 91 ALA A O 1
ATOM 713 N N . ALA A 1 92 ? 19.923 2.269 -29.713 1.00 94.38 92 ALA A N 1
ATOM 714 C CA . ALA A 1 92 ? 21.037 1.555 -30.331 1.00 94.38 92 ALA A CA 1
ATOM 715 C C . ALA A 1 92 ? 20.590 0.709 -31.535 1.00 94.38 92 ALA A C 1
ATOM 717 O O . ALA A 1 92 ? 21.266 0.706 -32.564 1.00 94.38 92 ALA A O 1
ATOM 718 N N . LEU A 1 93 ? 19.444 0.027 -31.439 1.00 94.31 93 LEU A N 1
ATOM 719 C CA . LEU A 1 93 ? 18.873 -0.742 -32.548 1.00 94.31 93 LEU A CA 1
ATOM 720 C C . LEU A 1 93 ? 18.476 0.156 -33.719 1.00 94.31 93 LEU A C 1
ATOM 722 O O . LEU A 1 93 ? 18.824 -0.145 -34.859 1.00 94.31 93 LEU A O 1
ATOM 726 N N . LEU A 1 94 ? 17.801 1.277 -33.450 1.00 93.69 94 LEU A N 1
ATOM 727 C CA . LEU A 1 94 ? 17.426 2.244 -34.484 1.00 93.69 94 LEU A CA 1
ATOM 728 C C . LEU A 1 94 ? 18.659 2.801 -35.205 1.00 93.69 94 LEU A C 1
ATOM 730 O O . LEU A 1 94 ? 18.690 2.828 -36.436 1.00 93.69 94 LEU A O 1
ATOM 734 N N . LEU A 1 95 ? 19.689 3.184 -34.446 1.00 94.44 95 LEU A N 1
ATOM 735 C CA . LEU A 1 95 ? 20.948 3.679 -34.997 1.00 94.44 95 LEU A CA 1
ATOM 736 C C . LEU A 1 95 ? 21.665 2.613 -35.832 1.00 94.44 95 LEU A C 1
ATOM 738 O O . LEU A 1 95 ? 22.146 2.894 -36.924 1.00 94.44 95 LEU A O 1
ATOM 742 N N . ARG A 1 96 ? 21.739 1.373 -35.346 1.00 94.62 96 ARG A N 1
ATOM 743 C CA . ARG A 1 96 ? 22.412 0.300 -36.083 1.00 94.62 96 ARG A CA 1
ATOM 744 C C . ARG A 1 96 ? 21.656 -0.065 -37.358 1.00 94.62 96 ARG A C 1
ATOM 746 O O . ARG A 1 96 ? 22.277 -0.265 -38.398 1.00 94.62 96 ARG A O 1
ATOM 753 N N . ASN A 1 97 ? 20.326 -0.092 -37.306 1.00 94.81 97 ASN A N 1
ATOM 754 C CA . ASN A 1 97 ? 19.498 -0.327 -38.483 1.00 94.81 97 ASN A CA 1
ATOM 755 C C . ASN A 1 97 ? 19.663 0.791 -39.522 1.00 94.81 97 ASN A C 1
ATOM 757 O O . ASN A 1 97 ? 19.729 0.493 -40.713 1.00 94.81 97 ASN A O 1
ATOM 761 N N . SER A 1 98 ? 19.773 2.059 -39.106 1.00 93.12 98 SER A N 1
ATOM 762 C CA . SER A 1 98 ? 20.018 3.165 -40.042 1.00 93.12 98 SER A CA 1
ATOM 763 C C . SER A 1 98 ? 21.415 3.101 -40.668 1.00 93.12 98 SER A C 1
ATOM 765 O O . SER A 1 98 ? 21.547 3.304 -41.873 1.00 93.12 98 SER A O 1
ATOM 767 N N . GLN A 1 99 ? 22.439 2.730 -39.893 1.00 94.62 99 GLN A N 1
ATOM 768 C CA . GLN A 1 99 ? 23.797 2.507 -40.401 1.00 94.62 99 GLN A CA 1
ATOM 769 C C . GLN A 1 99 ? 23.855 1.382 -41.439 1.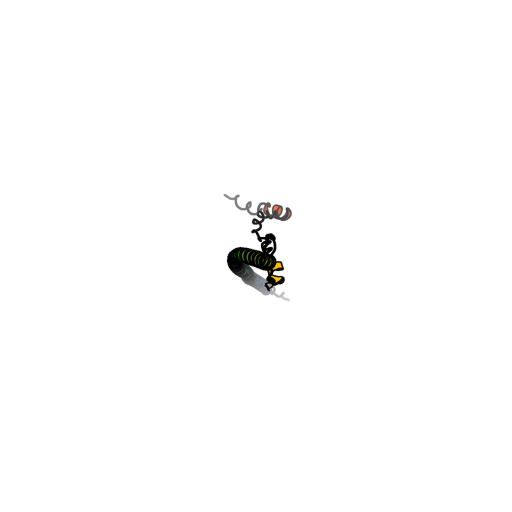00 94.62 99 GLN A C 1
ATOM 771 O O . GLN A 1 99 ? 24.522 1.529 -42.460 1.00 94.62 99 GLN A O 1
ATOM 776 N N . LEU A 1 100 ? 23.150 0.270 -41.204 1.00 94.75 100 LEU A N 1
ATOM 777 C CA . LEU A 1 100 ? 23.092 -0.840 -42.158 1.00 94.75 100 LEU A CA 1
ATOM 778 C C . LEU A 1 100 ? 22.415 -0.431 -43.468 1.00 94.75 100 LEU A C 1
ATOM 780 O O . LEU A 1 100 ? 22.928 -0.763 -44.532 1.00 94.75 100 LEU A O 1
ATOM 784 N N . ARG A 1 101 ? 21.311 0.323 -43.404 1.00 93.31 101 ARG A N 1
ATOM 785 C CA . ARG A 1 101 ? 20.649 0.858 -44.607 1.00 93.31 101 ARG A CA 1
ATOM 786 C C . ARG A 1 101 ? 21.601 1.744 -45.411 1.00 93.31 101 ARG A C 1
ATOM 788 O O . ARG A 1 101 ? 21.811 1.477 -46.587 1.00 93.31 101 ARG A O 1
ATOM 795 N N . LEU A 1 102 ? 22.263 2.695 -44.746 1.00 94.19 102 LEU A N 1
AT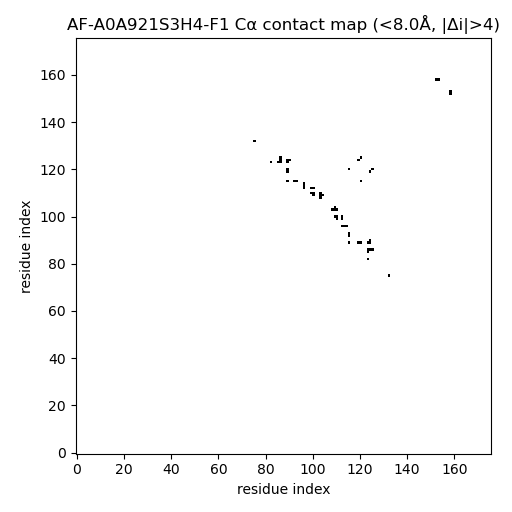OM 796 C CA . LEU A 1 102 ? 23.250 3.575 -45.378 1.00 94.19 102 LEU A CA 1
ATOM 797 C C . LEU A 1 102 ? 24.397 2.791 -46.034 1.00 94.19 102 LEU A C 1
ATOM 799 O O . LEU A 1 102 ? 24.821 3.123 -47.136 1.00 94.19 102 LEU A O 1
ATOM 803 N N . LEU A 1 103 ? 24.913 1.755 -45.367 1.00 94.88 103 LEU A N 1
ATOM 804 C CA . LEU A 1 103 ? 25.976 0.920 -45.927 1.00 94.88 103 LEU A CA 1
ATOM 805 C C . LEU A 1 103 ? 25.510 0.176 -47.184 1.00 94.88 103 LEU A C 1
ATOM 807 O O . LEU A 1 103 ? 26.270 0.094 -48.145 1.00 94.88 103 LEU A O 1
ATOM 811 N N . GLY A 1 104 ? 24.281 -0.346 -47.181 1.00 94.00 104 GLY A N 1
ATOM 812 C CA . GLY A 1 104 ? 23.679 -0.977 -48.356 1.00 94.00 104 GLY A CA 1
ATOM 813 C C . GLY A 1 104 ? 23.565 -0.007 -49.531 1.00 94.00 104 GLY A C 1
ATOM 814 O O . GLY A 1 104 ? 23.981 -0.338 -50.643 1.00 94.00 104 GLY A O 1
ATOM 815 N N . ASP A 1 105 ? 23.111 1.220 -49.261 1.00 91.69 105 ASP A N 1
ATOM 816 C CA . ASP A 1 105 ? 23.009 2.287 -50.262 1.00 91.69 105 ASP A CA 1
ATOM 817 C C . ASP A 1 105 ? 24.381 2.623 -50.871 1.00 91.69 105 ASP A C 1
ATOM 819 O O . ASP A 1 105 ? 24.524 2.695 -52.091 1.00 91.69 105 ASP A O 1
ATOM 823 N N . VAL A 1 106 ? 25.417 2.769 -50.034 1.00 94.19 106 VAL A N 1
ATOM 824 C CA . VAL A 1 106 ? 26.795 3.060 -50.477 1.00 94.19 106 VAL A CA 1
ATOM 825 C C . VAL A 1 106 ? 27.407 1.893 -51.253 1.00 94.19 106 VAL A C 1
ATOM 827 O O . VAL A 1 106 ? 28.108 2.109 -52.240 1.00 94.19 106 VAL A O 1
ATOM 830 N N . ALA A 1 107 ? 27.156 0.656 -50.825 1.00 93.25 107 ALA A N 1
ATOM 831 C CA . ALA A 1 107 ? 27.664 -0.542 -51.487 1.00 93.25 107 ALA A CA 1
ATOM 832 C C . ALA A 1 107 ? 26.911 -0.879 -52.787 1.00 93.25 107 ALA A C 1
ATOM 834 O O . ALA A 1 107 ? 27.340 -1.770 -53.519 1.00 93.25 107 ALA A O 1
ATOM 835 N N . GLY A 1 108 ? 25.786 -0.210 -53.069 1.00 92.31 108 GLY A N 1
ATOM 836 C CA . GLY A 1 108 ? 24.899 -0.550 -54.182 1.00 92.31 108 GLY A CA 1
ATOM 837 C C . GLY A 1 108 ? 24.223 -1.916 -54.019 1.00 92.31 108 GLY A C 1
ATOM 838 O O . GLY A 1 108 ? 23.770 -2.497 -55.005 1.00 92.31 108 GLY A O 1
ATOM 839 N N . VAL A 1 109 ? 24.171 -2.443 -52.790 1.00 91.44 109 VAL A N 1
ATOM 840 C CA . VAL A 1 109 ? 23.564 -3.738 -52.463 1.00 91.44 109 VAL A CA 1
ATOM 841 C C . VAL A 1 109 ? 22.397 -3.496 -51.507 1.00 91.44 109 VAL A C 1
ATOM 843 O O . VAL A 1 109 ? 22.627 -3.089 -50.367 1.00 91.44 109 VAL A O 1
ATOM 846 N N . PRO A 1 110 ? 21.145 -3.763 -51.921 1.00 84.44 110 PRO A N 1
ATOM 847 C CA . PRO A 1 110 ? 20.000 -3.584 -51.042 1.00 84.44 110 PRO A CA 1
ATOM 848 C C . PRO A 1 110 ? 20.070 -4.588 -49.885 1.00 84.44 110 PRO A C 1
ATOM 850 O O . PRO A 1 110 ? 20.013 -5.801 -50.088 1.00 84.44 110 PRO A O 1
ATOM 853 N N . LEU A 1 111 ? 20.198 -4.072 -48.662 1.00 88.19 111 LEU A N 1
ATOM 854 C CA . LEU A 1 111 ? 20.137 -4.860 -47.434 1.00 88.19 111 LEU A CA 1
ATOM 855 C C . LEU A 1 111 ? 18.704 -4.839 -46.890 1.00 88.19 111 LEU A C 1
ATOM 857 O O . LEU A 1 111 ? 18.173 -3.774 -46.571 1.00 88.19 111 LEU A O 1
ATOM 861 N N . ASP A 1 112 ? 18.089 -6.015 -46.751 1.00 88.44 112 ASP A N 1
ATOM 862 C CA . ASP A 1 112 ? 16.770 -6.164 -46.128 1.00 88.44 112 ASP A CA 1
ATOM 863 C C . ASP A 1 112 ? 16.887 -6.073 -44.599 1.00 88.44 112 ASP A C 1
ATOM 865 O O . ASP A 1 112 ? 17.046 -7.065 -43.886 1.00 88.44 112 ASP A O 1
ATOM 869 N N . VAL A 1 113 ? 16.912 -4.838 -44.093 1.00 91.12 113 VAL A N 1
ATOM 870 C CA . VAL A 1 113 ? 16.989 -4.553 -42.657 1.00 91.12 113 VAL A CA 1
ATOM 871 C C . VAL A 1 113 ? 15.565 -4.449 -42.095 1.00 91.12 113 VAL A C 1
ATOM 873 O O . VAL A 1 113 ? 14.844 -3.514 -42.466 1.00 91.12 113 VAL A O 1
ATOM 876 N N . PRO A 1 114 ? 15.141 -5.328 -41.169 1.00 89.31 114 PRO A N 1
ATOM 877 C CA . PRO A 1 114 ? 13.822 -5.231 -40.554 1.00 89.31 114 PRO A CA 1
ATOM 878 C C . PRO A 1 114 ? 13.700 -3.960 -39.700 1.00 89.31 114 PRO A C 1
ATOM 880 O O . PRO A 1 114 ? 14.649 -3.521 -39.043 1.00 89.31 114 PRO A O 1
ATOM 883 N N . GLY A 1 115 ? 12.518 -3.342 -39.718 1.00 88.62 115 GLY A N 1
ATOM 884 C CA . GLY A 1 115 ? 12.195 -2.218 -38.838 1.00 88.62 115 GLY A CA 1
ATOM 885 C C . GLY A 1 115 ? 12.159 -2.642 -37.367 1.00 88.62 115 GLY A C 1
ATOM 886 O O . GLY A 1 115 ? 11.871 -3.795 -37.048 1.00 88.62 115 GLY A O 1
ATOM 887 N N . VAL A 1 116 ? 12.441 -1.705 -36.458 1.00 91.19 116 VAL A N 1
ATOM 888 C CA . VAL A 1 116 ? 12.156 -1.929 -35.033 1.00 91.19 116 VAL A CA 1
ATOM 889 C C . VAL A 1 116 ? 10.634 -1.874 -34.853 1.00 91.19 116 VAL A C 1
ATOM 891 O O . VAL A 1 116 ? 10.029 -0.941 -35.376 1.00 91.19 116 VAL A O 1
ATOM 894 N N . PRO A 1 117 ? 10.007 -2.827 -34.139 1.00 93.50 117 PRO A N 1
ATOM 895 C CA . PRO A 1 117 ? 8.562 -2.824 -33.929 1.00 93.50 117 PRO A CA 1
ATOM 896 C C . PRO A 1 117 ? 8.030 -1.501 -33.357 1.00 93.50 117 PRO A C 1
ATOM 898 O O . PRO A 1 117 ? 8.548 -1.003 -32.355 1.00 93.50 117 PRO A O 1
ATOM 901 N N . ASP A 1 118 ? 6.945 -0.984 -33.941 1.00 89.88 118 ASP A N 1
ATOM 902 C CA . ASP A 1 118 ? 6.396 0.347 -33.631 1.00 89.88 118 ASP A CA 1
ATOM 903 C C . ASP A 1 118 ? 6.060 0.540 -32.148 1.00 89.88 118 ASP A C 1
ATOM 905 O O . ASP A 1 118 ? 6.321 1.596 -31.579 1.00 89.88 118 ASP A O 1
ATOM 909 N N . HIS A 1 119 ? 5.545 -0.497 -31.483 1.00 89.62 119 HIS A N 1
ATOM 910 C CA . HIS A 1 119 ? 5.210 -0.438 -30.058 1.00 89.62 119 HIS A CA 1
ATOM 911 C C . HIS A 1 119 ? 6.444 -0.210 -29.168 1.00 89.62 119 HIS A C 1
ATOM 913 O O . HIS A 1 119 ? 6.348 0.469 -28.147 1.00 89.62 119 HIS A O 1
ATOM 919 N N . LEU A 1 120 ? 7.618 -0.726 -29.554 1.00 89.88 120 LEU A N 1
ATOM 920 C CA . LEU A 1 120 ? 8.864 -0.486 -28.819 1.00 89.88 120 LEU A CA 1
ATOM 921 C C . LEU A 1 120 ? 9.344 0.947 -29.024 1.00 89.88 120 LEU A C 1
ATOM 923 O O . LEU A 1 120 ? 9.789 1.584 -28.074 1.00 89.88 120 LEU A O 1
ATOM 927 N N . VAL A 1 121 ? 9.198 1.473 -30.240 1.00 91.06 121 VAL A N 1
ATOM 928 C CA . VAL A 1 121 ? 9.509 2.874 -30.546 1.00 91.06 121 VAL A CA 1
ATOM 929 C C . VAL A 1 121 ? 8.545 3.811 -29.811 1.00 91.06 121 VAL A C 1
ATOM 931 O O . VAL A 1 121 ? 8.964 4.839 -29.289 1.00 91.06 121 VAL A O 1
ATOM 934 N N . GLN A 1 122 ? 7.273 3.443 -29.677 1.00 89.44 122 GLN A N 1
ATOM 935 C CA . GLN A 1 122 ? 6.286 4.231 -28.941 1.00 89.44 122 GLN A CA 1
ATOM 936 C C . GLN A 1 122 ? 6.555 4.247 -27.428 1.00 89.44 122 GLN A C 1
ATOM 938 O O . GLN A 1 122 ? 6.432 5.294 -26.794 1.00 89.44 122 GLN A O 1
ATOM 943 N N . LEU A 1 123 ? 6.942 3.107 -26.845 1.00 89.06 123 LEU A N 1
ATOM 944 C CA . LEU A 1 123 ? 7.212 2.985 -25.406 1.00 89.06 123 LEU A CA 1
ATOM 945 C C . LEU A 1 123 ? 8.598 3.513 -25.007 1.00 89.06 123 LEU A C 1
ATOM 947 O O . LEU A 1 123 ? 8.759 4.084 -23.927 1.00 89.06 123 LEU A O 1
ATOM 951 N N . TYR A 1 124 ? 9.601 3.324 -25.866 1.00 90.56 124 TYR A N 1
ATOM 952 C CA . TYR A 1 124 ? 11.012 3.530 -25.530 1.00 90.56 124 TYR A CA 1
ATOM 953 C C . TYR A 1 124 ? 11.779 4.430 -26.517 1.00 90.56 124 TYR A C 1
ATOM 955 O O . TYR A 1 124 ? 12.973 4.655 -26.335 1.00 90.56 124 TYR A O 1
ATOM 963 N N . GLY A 1 125 ? 11.132 4.977 -27.546 1.00 83.38 125 GLY A N 1
ATOM 964 C CA . GLY A 1 125 ? 11.764 5.868 -28.531 1.00 83.38 125 GLY A CA 1
ATOM 965 C C . GLY A 1 125 ? 11.778 7.356 -28.154 1.00 83.38 125 GLY A C 1
ATOM 966 O O . GLY A 1 125 ? 12.351 8.152 -28.893 1.00 83.38 125 GLY A O 1
ATOM 967 N N . GLY A 1 126 ? 11.162 7.754 -27.033 1.00 75.31 126 GLY A N 1
ATOM 968 C CA . GLY A 1 126 ? 11.056 9.153 -26.588 1.00 75.31 126 GLY A CA 1
ATOM 969 C C . GLY A 1 126 ? 12.041 9.574 -25.483 1.00 75.31 126 GLY A C 1
ATOM 970 O O . GLY A 1 126 ? 12.557 8.749 -24.725 1.00 75.31 126 GLY A O 1
ATOM 971 N N . VAL A 1 127 ? 12.258 10.892 -25.353 1.00 60.31 127 VAL A N 1
ATOM 972 C CA . VAL A 1 127 ? 12.940 11.521 -24.201 1.00 60.31 127 VAL A CA 1
ATOM 973 C C . VAL A 1 127 ? 12.064 11.363 -22.955 1.00 60.31 127 VAL A C 1
ATOM 975 O O . VAL A 1 127 ? 10.842 11.394 -23.065 1.00 60.31 127 VAL A O 1
ATOM 978 N N . GLN A 1 128 ? 12.683 11.160 -21.784 1.00 56.12 128 GLN A N 1
ATOM 979 C CA . GLN A 1 128 ? 11.996 10.869 -20.520 1.00 56.12 128 GLN A CA 1
ATOM 980 C C . GLN A 1 128 ? 10.744 11.733 -20.313 1.00 56.12 128 GLN A C 1
ATOM 982 O O . GLN A 1 128 ? 10.848 12.916 -19.997 1.00 56.12 128 GLN A O 1
ATOM 987 N N . MET A 1 129 ? 9.563 11.122 -20.410 1.00 53.25 129 MET A N 1
ATOM 988 C CA . MET A 1 129 ? 8.396 11.675 -19.737 1.00 53.25 129 MET A CA 1
ATOM 989 C C . MET A 1 129 ? 8.682 11.582 -18.237 1.00 53.25 129 MET A C 1
ATOM 991 O O . MET A 1 129 ? 9.149 10.524 -17.792 1.00 53.25 129 MET A O 1
ATOM 995 N N . PRO A 1 130 ? 8.457 12.647 -17.447 1.00 53.72 130 PRO A N 1
ATOM 996 C CA . PRO A 1 130 ? 8.487 12.513 -16.006 1.00 53.72 130 PRO A CA 1
ATOM 997 C C . PRO A 1 130 ? 7.479 11.423 -15.662 1.00 53.72 130 PRO A C 1
ATOM 999 O O . PRO A 1 130 ? 6.279 11.580 -15.874 1.00 53.72 130 PRO A O 1
ATOM 1002 N N . VAL A 1 131 ? 7.987 10.283 -15.198 1.00 56.88 131 VAL A N 1
ATOM 1003 C CA . VAL A 1 131 ? 7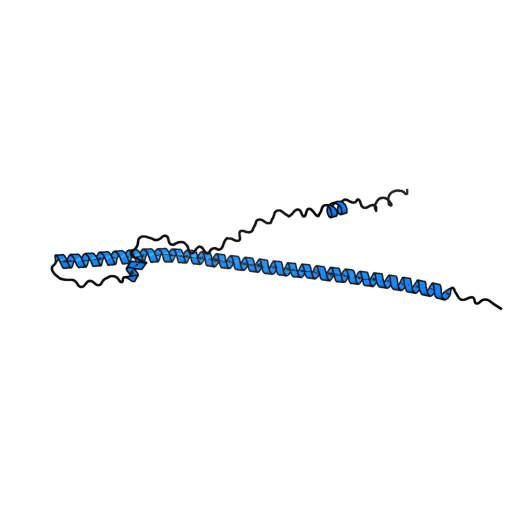.182 9.285 -14.509 1.00 56.88 131 VAL A CA 1
ATOM 1004 C C . VAL A 1 131 ? 6.647 10.018 -13.299 1.00 56.88 131 VAL A C 1
ATOM 1006 O O . VAL A 1 131 ? 7.358 10.186 -12.306 1.00 56.88 131 VAL A O 1
ATOM 1009 N N . THR A 1 132 ? 5.427 10.537 -13.423 1.00 56.06 132 THR A N 1
ATOM 1010 C CA . THR A 1 132 ? 4.646 10.951 -12.274 1.00 56.06 132 THR A CA 1
ATOM 1011 C C . THR A 1 132 ? 4.710 9.762 -11.331 1.00 56.06 132 THR A C 1
ATOM 1013 O O . THR A 1 132 ? 4.336 8.658 -11.744 1.00 56.06 132 THR A O 1
ATOM 1016 N N . PRO A 1 133 ? 5.278 9.918 -10.120 1.00 56.34 133 PRO A N 1
ATOM 1017 C CA . PRO A 1 133 ? 5.172 8.856 -9.143 1.00 56.34 133 PRO A CA 1
ATOM 1018 C C . PRO A 1 133 ? 3.692 8.495 -9.080 1.00 56.34 133 PRO A C 1
ATOM 1020 O O . PRO A 1 133 ? 2.834 9.389 -9.127 1.00 56.34 133 PRO A O 1
ATOM 1023 N N . LEU A 1 134 ? 3.391 7.201 -9.012 1.00 56.50 134 LEU A N 1
ATOM 1024 C CA . LEU A 1 134 ? 2.096 6.761 -8.529 1.00 56.50 134 LEU A CA 1
ATOM 1025 C C . LEU A 1 134 ? 2.092 7.168 -7.061 1.00 56.50 134 LEU A C 1
ATOM 1027 O O . LEU A 1 134 ? 2.302 6.346 -6.186 1.00 56.50 134 LEU A O 1
ATOM 1031 N N . SER A 1 135 ? 1.967 8.467 -6.782 1.00 52.19 135 SER A N 1
ATOM 1032 C CA . SER A 1 135 ? 1.694 8.967 -5.457 1.00 52.19 135 SER A CA 1
ATOM 1033 C C . SER A 1 135 ? 0.373 8.307 -5.132 1.00 52.19 135 SER A C 1
ATOM 1035 O O . SER A 1 135 ? -0.639 8.688 -5.735 1.00 52.19 135 SER A O 1
ATOM 1037 N N . PRO A 1 136 ? 0.327 7.307 -4.236 1.00 52.62 136 PRO A N 1
ATOM 1038 C CA . PRO A 1 136 ? -0.958 7.018 -3.670 1.00 52.62 136 PRO A CA 1
ATOM 1039 C C . PRO A 1 136 ? -1.334 8.342 -3.018 1.00 52.62 136 PRO A C 1
ATOM 1041 O O . PRO A 1 136 ? -0.561 8.904 -2.234 1.00 52.62 136 PRO A O 1
ATOM 1044 N N . SER A 1 137 ? -2.480 8.892 -3.403 1.00 46.84 137 SER A N 1
ATOM 1045 C CA . SER A 1 137 ? -3.133 9.942 -2.634 1.00 46.84 137 SER A CA 1
ATOM 1046 C C . SER A 1 137 ? -3.579 9.315 -1.312 1.00 46.84 137 SER A C 1
ATOM 1048 O O . SER A 1 137 ? -4.757 9.202 -1.005 1.00 46.84 137 SER A O 1
ATOM 1050 N N . VAL A 1 138 ? -2.625 8.807 -0.537 1.00 53.31 138 VAL A N 1
ATOM 1051 C CA . VAL A 1 138 ? -2.749 8.712 0.892 1.00 53.31 138 VAL A CA 1
ATOM 1052 C C . VAL A 1 138 ? -2.369 10.113 1.303 1.00 53.31 138 VAL A C 1
ATOM 1054 O O . VAL A 1 138 ? -1.202 10.409 1.556 1.00 53.31 138 VAL A O 1
ATOM 1057 N N . THR A 1 139 ? -3.359 11.009 1.297 1.00 47.25 139 THR A N 1
ATOM 1058 C CA . THR A 1 139 ? -3.331 12.144 2.209 1.00 47.25 139 THR A CA 1
ATOM 1059 C C . THR A 1 139 ? -2.841 11.538 3.512 1.00 47.25 139 THR A C 1
ATOM 1061 O O . THR A 1 139 ? -3.517 10.630 4.016 1.00 47.25 139 THR A O 1
ATOM 1064 N N . PRO A 1 140 ? -1.644 11.888 4.014 1.00 46.56 140 PRO A N 1
ATOM 1065 C CA . PRO A 1 140 ? -1.293 11.439 5.333 1.00 46.56 140 PRO A CA 1
ATOM 1066 C C . PRO A 1 140 ? -2.458 11.930 6.179 1.00 46.56 140 PRO A C 1
ATOM 1068 O O . PRO A 1 140 ? -2.711 13.134 6.266 1.00 46.56 140 PRO A O 1
ATOM 1071 N N . LEU A 1 141 ? -3.200 10.998 6.774 1.00 50.62 141 LEU A N 1
ATOM 1072 C CA . LEU A 1 141 ? -3.854 11.250 8.042 1.00 50.62 141 LEU A CA 1
ATOM 1073 C C . LEU A 1 141 ? -2.692 11.508 9.000 1.00 50.62 141 LEU A C 1
ATOM 1075 O O . LEU A 1 141 ? -2.338 10.671 9.826 1.00 50.62 141 LEU A O 1
ATOM 1079 N N . SER A 1 142 ? -2.036 12.659 8.806 1.00 46.84 142 SER A N 1
ATOM 1080 C CA . SER A 1 142 ? -1.282 13.337 9.824 1.00 46.84 142 SER A CA 1
ATOM 1081 C C . SER A 1 142 ? -2.206 13.265 11.024 1.00 46.84 142 SER A C 1
ATOM 1083 O O . SER A 1 142 ? -3.400 13.567 10.860 1.00 46.84 142 SER A O 1
ATOM 1085 N N . PRO A 1 143 ? -1.741 12.777 12.183 1.00 52.16 143 PRO A N 1
ATOM 1086 C CA . PRO A 1 143 ? -2.535 12.944 13.375 1.00 52.16 143 PRO A CA 1
ATOM 1087 C C . PRO A 1 143 ? -2.864 14.431 13.398 1.00 52.16 143 PRO A C 1
ATOM 1089 O O . PRO A 1 143 ? -1.960 15.269 13.453 1.00 52.16 143 PRO A O 1
ATOM 1092 N N . SER A 1 144 ? -4.151 14.767 13.254 1.00 50.41 144 SER A N 1
ATOM 1093 C CA . SER A 1 144 ? -4.600 16.073 13.699 1.00 50.41 144 SER A CA 1
ATOM 1094 C C . SER A 1 144 ? -3.953 16.216 15.070 1.00 50.41 144 SER A C 1
ATOM 1096 O O . SER A 1 144 ? -4.099 15.275 15.868 1.00 50.41 144 SER A O 1
ATOM 1098 N N . PRO A 1 145 ? -3.188 17.292 15.340 1.00 54.25 145 PRO A N 1
ATOM 1099 C CA . PRO A 1 145 ? -2.761 17.538 16.704 1.00 54.25 145 PRO A CA 1
ATOM 1100 C C . PRO A 1 145 ? -4.014 17.358 17.567 1.00 54.25 145 PRO A C 1
ATOM 1102 O O . PRO A 1 145 ? -5.102 17.746 17.103 1.00 54.25 145 PRO A O 1
ATOM 1105 N N . PRO A 1 146 ? -3.913 16.671 18.725 1.00 55.16 146 PRO A N 1
ATOM 1106 C CA . PRO A 1 146 ? -5.063 16.544 19.605 1.00 55.16 146 PRO A CA 1
ATOM 1107 C C . PRO A 1 146 ? -5.658 17.947 19.697 1.00 55.16 146 PRO A C 1
ATOM 1109 O O . PRO A 1 146 ? -4.876 18.888 19.902 1.00 55.16 146 PRO A O 1
ATOM 1112 N N . PRO A 1 147 ? -6.965 18.128 19.413 1.00 52.78 147 PRO A N 1
ATOM 1113 C CA . PRO A 1 147 ? -7.555 19.448 19.538 1.00 52.78 147 PRO A CA 1
ATOM 1114 C C . PRO A 1 147 ? -7.101 19.970 20.901 1.00 52.78 147 PRO A C 1
ATOM 1116 O O . PRO A 1 147 ? -7.115 19.174 21.856 1.00 52.78 147 PRO A O 1
ATOM 1119 N N . PRO A 1 148 ? -6.607 21.227 20.997 1.00 53.88 148 PRO A N 1
ATOM 1120 C CA . PRO A 1 148 ? -6.291 21.796 22.303 1.00 53.88 148 PRO A CA 1
ATOM 1121 C C . PRO A 1 148 ? -7.482 21.452 23.180 1.00 53.88 148 PRO A C 1
ATOM 1123 O O . PRO A 1 148 ? -8.597 21.553 22.645 1.00 53.88 148 PRO A O 1
ATOM 1126 N N . PRO A 1 149 ? -7.264 20.923 24.407 1.00 51.09 149 PRO A N 1
ATOM 1127 C CA . PRO A 1 149 ? -8.348 20.397 25.220 1.00 51.09 149 PRO A CA 1
ATOM 1128 C C . PRO A 1 149 ? -9.454 21.407 25.078 1.00 51.09 149 PRO A C 1
ATOM 1130 O O . PRO A 1 149 ? -9.210 22.586 25.360 1.00 51.09 149 PRO A O 1
ATOM 1133 N N . LEU A 1 150 ? -10.581 20.991 24.477 1.00 44.97 150 LEU A N 1
ATOM 1134 C CA . LEU A 1 150 ? -11.746 21.844 24.478 1.00 44.97 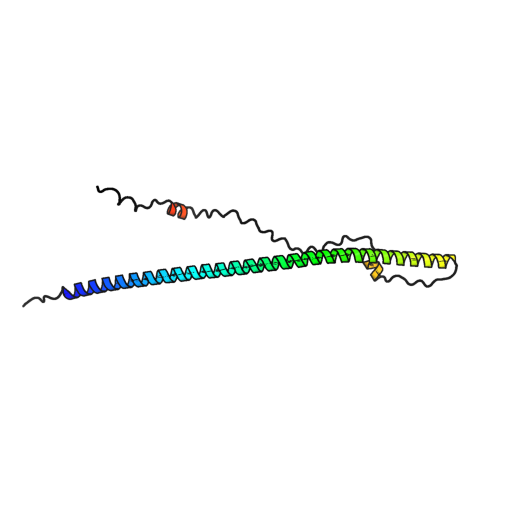150 LEU A CA 1
ATOM 1135 C C . LEU A 1 150 ? -11.883 22.086 25.961 1.00 44.97 150 LEU A C 1
ATOM 1137 O O . LEU A 1 150 ? -12.156 21.147 26.715 1.00 44.97 150 LEU A O 1
ATOM 1141 N N . GLN A 1 151 ? -11.524 23.297 26.390 1.00 51.22 151 GLN A N 1
ATOM 1142 C CA . GLN A 1 151 ? -11.958 23.794 27.659 1.00 51.22 151 GLN A CA 1
ATOM 1143 C C . GLN A 1 151 ? -13.446 23.661 27.447 1.00 51.22 151 GLN A C 1
ATOM 1145 O O . GLN A 1 151 ? -14.042 24.416 26.677 1.00 51.22 151 GLN A O 1
ATOM 1150 N N . LEU A 1 152 ? -13.999 22.559 27.958 1.00 46.53 152 LEU A N 1
ATOM 1151 C CA . LEU A 1 152 ? -15.408 22.374 28.151 1.00 46.53 152 LEU A CA 1
ATOM 1152 C C . LEU A 1 152 ? -15.678 23.483 29.140 1.00 46.53 152 LEU A C 1
ATOM 1154 O O . LEU A 1 152 ? -15.630 23.289 30.351 1.00 46.53 152 LEU A O 1
ATOM 1158 N N . GLN A 1 153 ? -15.810 24.689 28.597 1.00 55.91 153 GLN A N 1
ATOM 1159 C CA . GLN A 1 153 ? -16.371 25.818 29.257 1.00 55.91 153 GLN A CA 1
ATOM 1160 C C . GLN A 1 153 ? -17.801 25.354 29.376 1.00 55.91 153 GLN A C 1
ATOM 1162 O O . GLN A 1 153 ? -18.611 25.471 28.456 1.00 55.91 153 GLN A O 1
ATOM 1167 N N . LEU A 1 154 ? -18.009 24.603 30.459 1.00 63.50 154 LEU A N 1
ATOM 1168 C CA . LEU A 1 154 ? -19.295 24.130 30.886 1.00 63.50 154 LEU A CA 1
ATOM 1169 C C . LEU A 1 154 ? -20.199 25.356 30.741 1.00 63.50 154 LEU A C 1
ATOM 1171 O O . LEU A 1 154 ? -19.778 26.439 31.165 1.00 63.50 154 LEU A O 1
ATOM 1175 N N . PRO A 1 155 ? -21.358 25.226 30.071 1.00 69.56 155 PRO A N 1
ATOM 1176 C CA . PRO A 1 155 ? -22.315 26.313 29.934 1.00 69.56 155 PRO A CA 1
ATOM 1177 C C . PRO A 1 155 ? -22.366 27.131 31.222 1.00 69.56 155 PRO A C 1
ATOM 1179 O O . PRO A 1 155 ? -22.344 26.541 32.303 1.00 69.56 155 PRO A O 1
ATOM 1182 N N . LEU A 1 156 ? -22.374 28.464 31.121 1.00 66.94 156 LEU A N 1
ATOM 1183 C CA . LEU A 1 156 ? -22.187 29.380 32.259 1.00 66.94 156 LEU A CA 1
ATOM 1184 C C . LEU A 1 156 ? -23.081 29.023 33.466 1.00 66.94 156 LEU A C 1
ATOM 1186 O O . LEU A 1 156 ? -22.691 29.192 34.616 1.00 66.94 156 LEU A O 1
ATOM 1190 N N . GLU A 1 157 ? -24.246 28.444 33.180 1.00 64.31 157 GLU A N 1
ATOM 1191 C CA . GLU A 1 157 ? -25.196 27.827 34.108 1.00 64.31 157 GLU A CA 1
ATOM 1192 C C . GLU A 1 157 ? -24.566 26.760 35.023 1.00 64.31 157 GLU A C 1
ATOM 1194 O O . GLU A 1 157 ? -24.719 26.814 36.239 1.00 64.31 157 GLU A O 1
ATOM 1199 N N . ILE A 1 158 ? -23.813 25.812 34.463 1.00 64.88 158 ILE A N 1
ATOM 1200 C CA . ILE A 1 158 ? -23.124 24.744 35.200 1.00 64.88 158 ILE A CA 1
ATOM 1201 C C . ILE A 1 158 ? -21.939 25.310 35.989 1.00 64.88 158 ILE A C 1
ATOM 1203 O O . ILE A 1 158 ? -21.670 24.861 37.103 1.00 64.88 158 ILE A O 1
ATOM 1207 N N . GLN A 1 159 ? -21.256 26.324 35.453 1.00 67.00 159 GLN A N 1
ATOM 1208 C CA . GLN A 1 159 ? -20.170 26.993 36.168 1.00 67.00 159 GLN A CA 1
ATOM 1209 C C . GLN A 1 159 ? -20.691 27.783 37.379 1.00 67.00 159 GLN A C 1
ATOM 1211 O O . GLN A 1 159 ? -20.087 27.725 38.446 1.00 67.00 159 GLN A O 1
ATOM 1216 N N . LEU A 1 160 ? -21.856 28.427 37.259 1.00 68.75 160 LEU A N 1
ATOM 1217 C CA . LEU A 1 160 ? -22.563 29.062 38.377 1.00 68.75 160 LEU A CA 1
ATOM 1218 C C . LEU A 1 160 ? -23.072 28.046 39.407 1.00 68.75 160 LEU A C 1
ATOM 1220 O O . LEU A 1 160 ? -23.073 28.346 40.597 1.00 68.75 160 LEU A O 1
ATOM 1224 N N . MET A 1 161 ? -23.457 26.842 38.973 1.00 65.06 161 MET A N 1
ATOM 1225 C CA . MET A 1 161 ? -23.904 25.768 39.867 1.00 65.06 161 MET A CA 1
ATOM 1226 C C . MET A 1 161 ? -22.752 25.159 40.687 1.00 65.06 161 MET A C 1
ATOM 1228 O O . MET A 1 161 ? -22.962 24.755 41.825 1.00 65.06 161 MET A O 1
ATOM 1232 N N . LEU A 1 162 ? -21.535 25.119 40.129 1.00 69.06 162 LEU A N 1
ATOM 1233 C CA . LEU A 1 162 ? -20.312 24.652 40.803 1.00 69.06 162 LEU A CA 1
ATOM 1234 C C . LEU A 1 162 ? -19.650 25.721 41.690 1.00 69.06 162 LEU A C 1
ATOM 1236 O O . LEU A 1 162 ? -18.845 25.375 42.549 1.00 69.06 162 LEU A O 1
ATOM 1240 N N . LEU A 1 163 ? -19.965 27.004 41.480 1.00 66.56 163 LEU A N 1
ATOM 1241 C CA . LEU A 1 163 ? -19.496 28.122 42.310 1.00 66.56 163 LEU A CA 1
ATOM 1242 C C . LEU A 1 163 ? -20.446 28.455 43.470 1.00 66.56 163 LEU A C 1
ATOM 1244 O O . LEU A 1 163 ? -20.183 29.405 44.209 1.00 66.56 163 LEU A O 1
ATOM 1248 N N . GLN A 1 164 ? -21.539 27.707 43.653 1.00 61.97 164 GLN A N 1
ATOM 1249 C CA . GLN A 1 164 ? -22.359 27.869 44.849 1.00 61.97 164 GLN A CA 1
ATOM 1250 C C . GLN A 1 164 ? -21.574 27.333 46.054 1.00 61.97 164 GLN A C 1
ATOM 1252 O O . GLN A 1 164 ? -21.232 26.150 46.059 1.00 61.97 164 GLN A O 1
ATOM 1257 N N . PRO A 1 165 ? -21.254 28.164 47.064 1.00 56.75 165 PRO A N 1
ATOM 1258 C CA . PRO A 1 165 ? -20.677 27.648 48.293 1.00 56.75 165 PRO A CA 1
ATOM 1259 C C . PRO A 1 165 ? -21.674 26.672 48.923 1.00 56.75 165 PRO A C 1
ATOM 1261 O O . PRO A 1 165 ? -22.860 26.988 49.050 1.00 56.75 165 PRO A O 1
ATOM 1264 N N . ASP A 1 166 ? -21.188 25.489 49.300 1.00 55.84 166 ASP A N 1
ATOM 1265 C CA . ASP A 1 166 ? -21.930 24.530 50.113 1.00 55.84 166 ASP A CA 1
ATOM 1266 C C . ASP A 1 166 ? -22.416 25.258 51.372 1.00 55.84 166 ASP A C 1
ATOM 1268 O O . ASP A 1 166 ? -21.644 25.566 52.280 1.00 55.84 166 ASP A O 1
ATOM 1272 N N . VAL A 1 167 ? -23.717 25.537 51.457 1.00 54.19 167 VAL A N 1
ATOM 1273 C CA . VAL A 1 167 ? -24.336 26.173 52.637 1.00 54.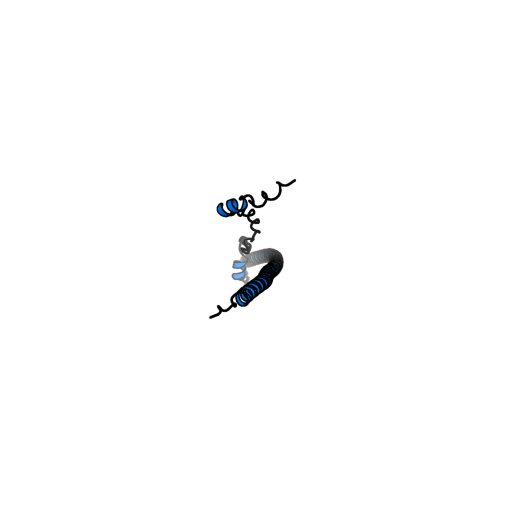19 167 VAL A CA 1
ATOM 1274 C C . VAL A 1 167 ? -24.411 25.190 53.822 1.00 54.19 167 VAL A C 1
ATOM 1276 O O . VAL A 1 167 ? -25.147 25.400 54.780 1.00 54.19 167 VAL A O 1
ATOM 1279 N N . MET A 1 168 ? -23.658 24.090 53.772 1.00 51.88 168 MET A N 1
ATOM 1280 C CA . MET A 1 168 ? -23.706 23.009 54.751 1.00 51.88 168 MET A CA 1
ATOM 1281 C C . MET A 1 168 ? -22.565 23.040 55.772 1.00 51.88 168 MET A C 1
ATOM 1283 O O . MET A 1 168 ? -22.624 22.260 56.717 1.00 51.88 168 MET A O 1
ATOM 1287 N N . ASP A 1 169 ? -21.592 23.954 55.663 1.00 50.78 169 ASP A N 1
ATOM 1288 C CA . ASP A 1 169 ? -20.454 24.006 56.605 1.00 50.78 169 ASP A CA 1
ATOM 1289 C C . ASP A 1 169 ? -20.567 25.095 57.695 1.00 50.78 169 ASP A C 1
ATOM 1291 O O . ASP A 1 169 ? -19.654 25.307 58.487 1.00 50.78 169 ASP A O 1
ATOM 1295 N N . ALA A 1 170 ? -21.718 25.773 57.797 1.00 50.09 170 ALA A N 1
ATOM 1296 C CA . ALA A 1 170 ? -21.954 26.824 58.798 1.00 50.09 170 ALA A CA 1
ATOM 1297 C C . ALA A 1 170 ? -22.791 26.380 60.018 1.00 50.09 170 ALA A C 1
ATOM 1299 O O . ALA A 1 170 ? -23.234 27.228 60.789 1.00 50.09 170 ALA A O 1
ATOM 1300 N N . VAL A 1 171 ? -23.008 25.074 60.226 1.00 50.66 171 VAL A N 1
ATOM 1301 C CA . VAL A 1 171 ? -23.717 24.549 61.422 1.00 50.66 171 VAL A CA 1
ATOM 1302 C C . VAL A 1 171 ? -22.778 23.775 62.369 1.00 50.66 171 VAL A C 1
ATOM 1304 O O . VAL A 1 171 ? -23.224 23.189 63.346 1.00 50.66 171 VAL A O 1
ATOM 1307 N N . GLY A 1 172 ? -21.462 23.776 62.116 1.00 55.06 172 GLY A N 1
ATOM 1308 C CA . GLY A 1 172 ? -20.492 22.972 62.875 1.00 55.06 172 GLY A CA 1
ATOM 1309 C C . GLY A 1 172 ? -19.616 23.699 63.904 1.00 55.06 172 GLY A C 1
ATOM 1310 O O . GLY A 1 172 ? -18.931 23.021 64.659 1.00 55.06 172 GLY A O 1
ATOM 1311 N N . MET A 1 173 ? -19.585 25.038 63.945 1.00 48.19 173 MET A N 1
ATOM 1312 C CA . MET A 1 173 ? -18.516 25.775 64.658 1.00 48.19 173 MET A CA 1
ATOM 1313 C C . MET A 1 173 ? -19.006 26.854 65.638 1.00 48.19 173 MET A C 1
ATOM 1315 O O . MET A 1 173 ? -18.337 27.865 65.837 1.00 48.19 173 MET A O 1
ATOM 1319 N N . LEU A 1 174 ? -20.155 26.643 66.280 1.00 51.44 174 LEU A N 1
ATOM 1320 C CA . LEU A 1 174 ? -20.561 27.400 67.468 1.00 51.44 174 LEU A CA 1
ATOM 1321 C C . LEU A 1 174 ? -21.208 26.446 68.472 1.00 51.44 174 LEU A C 1
ATOM 1323 O O . LEU A 1 174 ? -22.424 26.372 68.510 1.00 51.44 174 LEU A O 1
ATOM 1327 N N . GLU A 1 175 ? -20.390 25.703 69.219 1.00 46.25 175 GLU A N 1
ATOM 1328 C CA . GLU A 1 175 ? -20.578 25.365 70.642 1.00 46.25 175 GLU A CA 1
ATOM 1329 C C . GLU A 1 175 ? -19.253 24.790 71.163 1.00 46.25 175 GLU A C 1
ATOM 1331 O O . GLU A 1 175 ? -18.893 23.673 70.804 1.00 46.25 175 GLU A O 1
ATOM 1336 N N . PHE A 1 176 ? -18.495 25.609 71.901 1.00 44.50 176 PHE A N 1
ATOM 1337 C CA . PHE A 1 176 ? -17.818 25.336 73.181 1.00 44.50 176 PHE A CA 1
ATOM 1338 C C . PHE A 1 176 ? -17.157 26.631 73.669 1.00 44.50 176 PHE A C 1
ATOM 1340 O O . PHE A 1 176 ? -16.446 27.273 72.863 1.00 44.50 176 PHE A O 1
#

Solvent-accessible surface area (backbone atoms only — not comparable to full-atom values): 10734 Å² total; per-residue (Å²): 140,81,81,85,87,81,69,65,68,67,56,55,53,51,53,54,52,50,52,49,51,51,52,51,48,52,55,51,48,52,52,48,52,50,51,52,51,51,55,51,50,51,52,52,50,53,51,49,53,50,51,55,49,53,49,53,51,51,52,53,51,51,50,53,52,52,52,54,50,54,52,50,52,52,52,51,51,53,48,52,52,53,50,51,52,49,22,53,52,47,51,51,50,53,52,51,48,52,51,48,46,52,49,17,63,75,69,74,43,92,59,92,71,78,78,80,60,65,70,54,46,70,75,29,63,66,78,85,70,82,75,71,71,86,66,70,86,65,70,73,82,59,75,69,71,77,70,72,76,73,74,74,71,55,59,69,68,57,51,55,63,70,65,53,76,75,86,75,75,82,82,77,85,87,86,134

Foldseek 3Di:
DDDDPDDDVVVVVVVVVVVVVVVVCVVVVVVVVVVVVVVVVVVVVVVVVVVVVVVVVVVVVVVVVVVVVVVLVVVVVVVVVVLQVLLVVLVVLVVVLVVVCVVCVVVVHGDPRDDDDPVSCVSRVDDDDPPPPVPVPPPPVPPPPPPPPPPCPPPVVVVVVVPPPPPPPVPPPPDD

pLDDT: mean 79.56, std 19.63, range [44.5, 98.56]